Protein AF-A0A1V4V9C6-F1 (afdb_monomer_lite)

Radius of gyration: 11.65 Å; chains: 1; bounding box: 26×17×28 Å

Secondary structure (DSSP, 8-state):
----EEGGGG-GGGTT-EE----S-HHHHHHHHHHHHHHH-

Sequence (41 aa):
MVAATPGSAFGPGGAGHVRISYAASRERLAEALARIEKMLG

Structure (mmCIF, N/CA/C/O backbone):
data_AF-A0A1V4V9C6-F1
#
_entry.id   AF-A0A1V4V9C6-F1
#
loop_
_atom_site.group_PDB
_atom_site.id
_atom_site.type_symbol
_atom_site.label_atom_id
_atom_site.label_alt_id
_atom_site.label_comp_id
_atom_site.label_asym_id
_atom_site.label_entity_id
_atom_site.label_seq_id
_atom_site.pdbx_PDB_ins_code
_atom_site.Cartn_x
_atom_site.Cartn_y
_atom_site.Cartn_z
_atom_site.occupancy
_atom_site.B_iso_or_equiv
_atom_site.auth_seq_id
_atom_site.auth_comp_id
_atom_site.auth_asym_id
_atom_site.auth_atom_id
_atom_site.pdbx_PDB_model_num
ATOM 1 N N . MET A 1 1 ? -11.746 7.845 2.818 1.00 80.00 1 MET A N 1
ATOM 2 C CA . MET A 1 1 ? -10.927 8.031 1.596 1.00 80.00 1 MET A CA 1
ATOM 3 C C . MET A 1 1 ? -9.783 7.022 1.616 1.00 80.00 1 MET A C 1
ATOM 5 O O . MET A 1 1 ? -9.190 6.857 2.675 1.00 80.00 1 MET A O 1
ATOM 9 N N . VAL A 1 2 ? -9.489 6.354 0.495 1.00 91.38 2 VAL A N 1
ATOM 10 C CA . VAL A 1 2 ? -8.287 5.514 0.314 1.00 91.38 2 VAL A CA 1
ATOM 11 C C . VAL A 1 2 ? -7.405 6.209 -0.719 1.00 91.38 2 VAL A C 1
ATOM 13 O O . VAL A 1 2 ? -7.883 6.523 -1.804 1.00 91.38 2 VAL A O 1
ATOM 16 N N . ALA A 1 3 ? -6.152 6.490 -0.367 1.00 94.94 3 ALA A N 1
ATOM 17 C CA . ALA A 1 3 ? -5.177 7.092 -1.269 1.00 94.94 3 ALA A CA 1
ATOM 18 C C . ALA A 1 3 ? -4.063 6.082 -1.552 1.00 94.94 3 ALA A C 1
ATOM 20 O O . ALA A 1 3 ? -3.548 5.447 -0.629 1.00 94.94 3 ALA A O 1
ATOM 21 N N . ALA A 1 4 ? -3.689 5.951 -2.821 1.00 96.06 4 ALA A N 1
ATOM 22 C CA . ALA A 1 4 ? -2.642 5.050 -3.275 1.00 96.06 4 ALA A CA 1
ATOM 23 C C . ALA A 1 4 ? -1.721 5.775 -4.261 1.00 96.06 4 ALA A C 1
ATOM 25 O O . ALA A 1 4 ? -2.152 6.665 -4.994 1.00 96.06 4 ALA A O 1
ATOM 26 N N . THR A 1 5 ? -0.444 5.401 -4.272 1.00 97.19 5 THR A N 1
ATOM 27 C CA . THR A 1 5 ? 0.519 5.886 -5.266 1.00 97.19 5 THR A CA 1
ATOM 28 C C . THR A 1 5 ? 0.605 4.867 -6.405 1.00 97.19 5 THR A C 1
ATOM 30 O O . THR A 1 5 ? 0.812 3.688 -6.107 1.00 97.19 5 THR A O 1
ATOM 33 N N . PRO A 1 6 ? 0.483 5.266 -7.685 1.00 97.44 6 PRO A N 1
ATOM 34 C CA . PRO A 1 6 ? 0.702 4.357 -8.808 1.00 97.44 6 PRO A CA 1
ATOM 35 C C . PRO A 1 6 ? 2.100 3.738 -8.744 1.00 97.44 6 PRO A C 1
ATOM 37 O O . PRO A 1 6 ? 3.083 4.447 -8.528 1.00 97.44 6 PRO A O 1
ATOM 40 N N . GLY A 1 7 ? 2.203 2.426 -8.942 1.00 97.94 7 GLY A N 1
ATOM 41 C CA . GLY A 1 7 ? 3.482 1.720 -8.904 1.00 97.94 7 GLY A CA 1
ATOM 42 C C . GLY A 1 7 ? 4.433 2.155 -10.023 1.00 97.94 7 GLY A C 1
ATOM 43 O O . GLY A 1 7 ? 5.642 2.177 -9.819 1.00 97.94 7 GLY A O 1
ATOM 44 N N . SER A 1 8 ? 3.901 2.621 -11.159 1.00 97.69 8 SER A N 1
ATOM 45 C CA . SER A 1 8 ? 4.690 3.193 -12.259 1.00 97.69 8 SER A CA 1
ATOM 46 C C . SER A 1 8 ? 5.527 4.411 -11.848 1.00 97.69 8 SER A C 1
ATOM 48 O O . SER A 1 8 ? 6.552 4.677 -12.472 1.00 97.69 8 SER A O 1
ATOM 50 N N . ALA A 1 9 ? 5.159 5.111 -10.767 1.00 97.44 9 ALA A N 1
ATOM 51 C CA . ALA A 1 9 ? 5.966 6.193 -10.201 1.00 97.44 9 ALA A CA 1
ATOM 52 C C . ALA A 1 9 ? 7.314 5.708 -9.624 1.00 97.44 9 ALA A C 1
ATOM 54 O O . ALA A 1 9 ? 8.204 6.521 -9.396 1.00 97.44 9 ALA A O 1
ATOM 55 N N . PHE A 1 10 ? 7.477 4.398 -9.401 1.00 97.19 10 PHE A N 1
ATOM 56 C CA . PHE A 1 10 ? 8.698 3.766 -8.883 1.00 97.19 10 PHE A CA 1
ATOM 57 C C . PHE A 1 10 ? 9.507 3.044 -9.976 1.00 97.19 10 PHE A C 1
ATOM 59 O O . PHE A 1 10 ? 10.434 2.298 -9.671 1.00 97.19 10 PHE A O 1
ATOM 66 N N . GLY A 1 11 ? 9.170 3.269 -11.249 1.00 97.19 11 GLY A N 1
ATOM 67 C CA . GLY A 1 11 ? 9.838 2.678 -12.405 1.00 97.19 11 GLY A CA 1
ATOM 68 C C . GLY A 1 11 ? 9.048 1.538 -13.065 1.00 97.19 11 GLY A C 1
ATOM 69 O O . GLY A 1 11 ? 7.971 1.161 -12.595 1.00 97.19 11 GLY A O 1
ATOM 70 N N . PRO A 1 12 ? 9.573 0.970 -14.170 1.00 97.06 12 PRO A N 1
ATOM 71 C CA . PRO A 1 12 ? 8.841 0.010 -15.001 1.00 97.06 12 PRO A CA 1
ATOM 72 C C . PRO A 1 12 ? 8.381 -1.247 -14.253 1.00 97.06 12 PRO A C 1
ATOM 74 O O . PRO A 1 12 ? 7.293 -1.750 -14.514 1.00 97.06 12 PRO A O 1
ATOM 77 N N . GLY A 1 13 ? 9.168 -1.717 -13.278 1.00 97.56 13 GLY A N 1
ATOM 78 C CA . GLY A 1 13 ? 8.830 -2.889 -12.462 1.00 97.56 13 GLY A CA 1
AT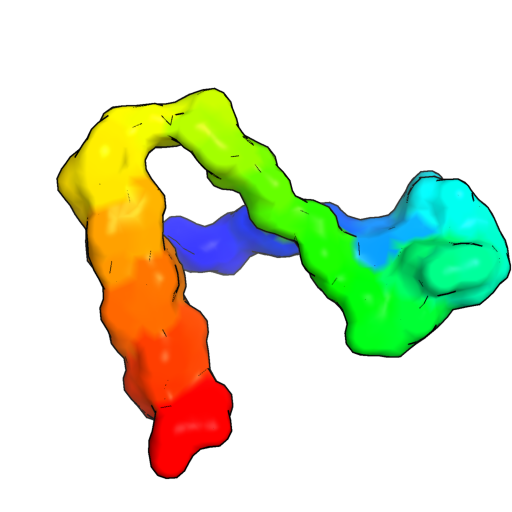OM 79 C C . GLY A 1 13 ? 7.596 -2.709 -11.569 1.00 97.56 13 GLY A C 1
ATOM 80 O O . GLY A 1 13 ? 7.055 -3.695 -11.083 1.00 97.56 13 GLY A O 1
ATOM 81 N N . GLY A 1 14 ? 7.128 -1.473 -11.363 1.00 97.25 14 GLY A N 1
ATOM 82 C CA . GLY A 1 14 ? 5.908 -1.176 -10.610 1.00 97.25 14 GLY A CA 1
ATOM 83 C C . GLY A 1 14 ? 4.648 -1.032 -11.471 1.00 97.25 14 GLY A C 1
ATOM 84 O O . GLY A 1 14 ? 3.580 -0.734 -10.933 1.00 97.25 14 GLY A O 1
ATOM 85 N N . ALA A 1 15 ? 4.727 -1.207 -12.795 1.00 97.81 15 ALA A N 1
ATOM 86 C CA . ALA A 1 15 ? 3.549 -1.148 -13.660 1.00 97.81 15 ALA A CA 1
ATOM 87 C C . ALA A 1 15 ? 2.494 -2.193 -13.237 1.00 97.81 15 ALA A C 1
ATOM 89 O O . ALA A 1 15 ? 2.826 -3.302 -12.820 1.00 97.81 15 ALA A O 1
ATOM 90 N N . GLY A 1 16 ? 1.212 -1.819 -13.291 1.00 96.94 16 GLY A N 1
ATOM 91 C CA . GLY A 1 16 ? 0.098 -2.676 -12.858 1.00 96.94 16 GLY A CA 1
ATOM 92 C C . GLY A 1 16 ? -0.084 -2.807 -11.339 1.00 96.94 16 GLY A C 1
ATOM 93 O O . GLY A 1 16 ? -1.032 -3.451 -10.905 1.00 96.94 16 GLY A O 1
ATOM 94 N N . HIS A 1 17 ? 0.772 -2.175 -10.530 1.00 97.31 17 HIS A N 1
ATOM 95 C CA . HIS A 1 17 ? 0.700 -2.217 -9.069 1.00 97.31 17 HIS A CA 1
ATOM 96 C C . HIS A 1 17 ? 0.414 -0.833 -8.475 1.00 97.31 17 HIS A C 1
ATOM 98 O O . HIS A 1 17 ? 0.532 0.199 -9.141 1.00 97.31 17 HIS A O 1
ATOM 104 N N . VAL A 1 18 ? 0.070 -0.806 -7.188 1.00 97.06 18 VAL A N 1
ATOM 105 C CA . VAL A 1 18 ? -0.066 0.417 -6.389 1.00 97.06 18 VAL A CA 1
ATOM 106 C C . VAL A 1 18 ? 0.650 0.261 -5.051 1.00 97.06 18 VAL A C 1
ATOM 108 O O . VAL A 1 18 ? 0.750 -0.840 -4.512 1.00 97.06 18 VAL A O 1
ATOM 111 N N . ARG A 1 19 ? 1.126 1.374 -4.489 1.00 97.44 19 ARG A N 1
ATOM 112 C CA . ARG A 1 19 ? 1.718 1.432 -3.148 1.00 97.44 19 ARG A CA 1
ATOM 113 C C . ARG A 1 19 ? 0.768 2.131 -2.182 1.00 97.44 19 ARG A C 1
ATOM 115 O O . ARG A 1 19 ? 0.317 3.246 -2.450 1.00 97.44 19 ARG A O 1
ATOM 122 N N . ILE A 1 20 ? 0.562 1.521 -1.020 1.00 95.81 20 ILE A N 1
ATOM 123 C CA . ILE A 1 20 ? -0.195 2.088 0.100 1.00 95.81 20 ILE A CA 1
ATOM 124 C C . ILE A 1 20 ? 0.768 2.349 1.266 1.00 95.81 20 ILE A C 1
ATOM 126 O O . ILE A 1 20 ? 1.661 1.548 1.531 1.00 95.81 20 ILE A O 1
ATOM 130 N N . SER A 1 21 ? 0.615 3.491 1.942 1.00 95.19 21 SER A N 1
ATOM 131 C CA . SER A 1 21 ? 1.377 3.802 3.158 1.00 95.19 21 SER A CA 1
ATOM 132 C C . SER A 1 21 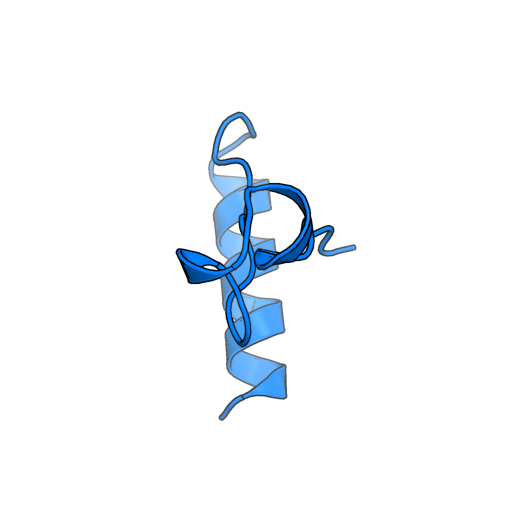? 0.715 3.168 4.380 1.00 95.19 21 SER A C 1
ATOM 134 O O . SER A 1 21 ? -0.469 3.400 4.622 1.00 95.19 21 SER A O 1
ATOM 136 N N . TYR A 1 22 ? 1.490 2.433 5.181 1.00 94.62 22 TYR A N 1
ATOM 137 C CA . TYR A 1 22 ? 1.037 1.874 6.462 1.00 94.62 22 TYR A CA 1
ATOM 138 C C . TYR A 1 22 ? 1.233 2.824 7.653 1.00 94.62 22 TYR A C 1
ATOM 140 O O . TYR A 1 22 ? 0.850 2.490 8.770 1.00 94.62 22 TYR A O 1
ATOM 148 N N . ALA A 1 23 ? 1.814 4.010 7.442 1.00 96.94 23 ALA A N 1
ATOM 149 C CA . ALA A 1 23 ? 2.037 5.007 8.491 1.00 96.94 23 ALA A CA 1
ATOM 150 C C . ALA A 1 23 ? 0.734 5.762 8.834 1.00 96.94 23 ALA A C 1
ATOM 152 O O . ALA A 1 23 ? 0.576 6.946 8.534 1.00 96.94 23 ALA A O 1
ATOM 153 N N . ALA A 1 24 ? -0.226 5.047 9.420 1.00 95.12 24 ALA A N 1
ATOM 154 C CA . ALA A 1 24 ? -1.529 5.543 9.858 1.00 95.12 24 ALA A CA 1
ATOM 155 C C . ALA A 1 24 ? -2.021 4.746 11.083 1.00 95.12 24 ALA A C 1
ATOM 157 O O . ALA A 1 24 ? -1.426 3.736 11.454 1.00 95.12 24 ALA A O 1
ATOM 158 N N . SER A 1 25 ? -3.113 5.186 11.721 1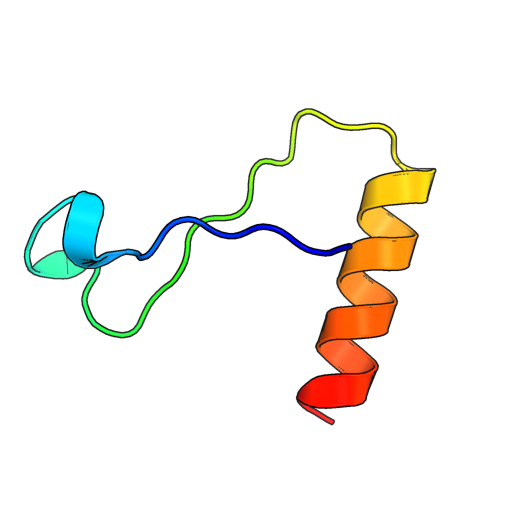.00 97.62 25 SER A N 1
ATOM 159 C CA . SER A 1 25 ? -3.702 4.440 12.841 1.00 97.62 25 SER A CA 1
ATOM 160 C C . SER A 1 25 ? -4.284 3.099 12.379 1.00 97.62 25 SER A C 1
ATOM 162 O O . SE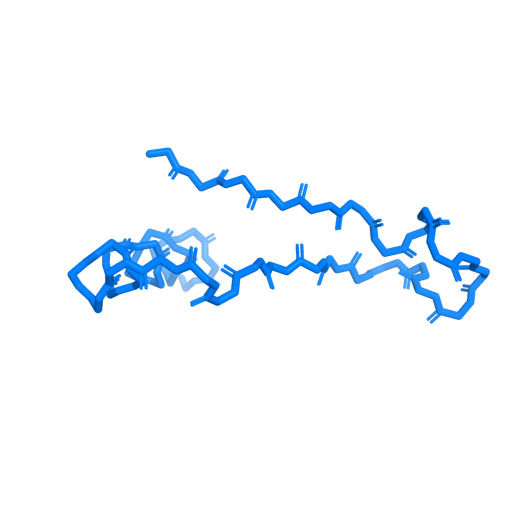R A 1 25 ? -4.701 2.953 11.225 1.00 97.62 25 SER A O 1
ATOM 164 N N . ARG A 1 26 ? -4.351 2.122 13.289 1.00 97.25 26 ARG A N 1
ATOM 165 C CA . ARG A 1 26 ? -4.887 0.783 12.993 1.00 97.25 26 ARG A CA 1
ATOM 166 C C . ARG A 1 26 ? -6.337 0.841 12.518 1.00 97.25 26 ARG A C 1
ATOM 168 O O . ARG A 1 26 ? -6.697 0.129 11.588 1.00 97.25 26 ARG A O 1
ATOM 175 N N . GLU A 1 27 ? -7.134 1.731 13.098 1.00 97.88 27 GLU A N 1
ATOM 176 C CA . GLU A 1 27 ? -8.542 1.944 12.753 1.00 97.88 27 GLU A CA 1
ATOM 177 C C . GLU A 1 27 ? -8.673 2.437 11.309 1.00 97.88 27 GLU A C 1
ATOM 179 O O . GLU A 1 27 ? -9.483 1.923 10.539 1.00 97.88 27 GLU A O 1
ATOM 184 N N . ARG A 1 28 ? -7.822 3.392 10.907 1.00 97.06 28 ARG A N 1
ATOM 185 C CA . ARG A 1 28 ? -7.803 3.900 9.530 1.00 97.06 28 ARG A CA 1
ATOM 186 C C . ARG A 1 28 ? -7.359 2.834 8.533 1.00 97.06 28 ARG A C 1
ATOM 188 O O . ARG A 1 28 ? -7.906 2.780 7.434 1.00 97.06 28 ARG A O 1
ATOM 195 N N . LEU A 1 29 ? -6.380 2.005 8.897 1.00 96.94 29 LEU A N 1
ATOM 196 C CA . LEU A 1 29 ? -5.930 0.897 8.052 1.00 96.94 29 LEU A CA 1
ATOM 197 C C . LEU A 1 29 ? -7.034 -0.154 7.883 1.00 96.94 29 LEU A C 1
ATOM 199 O O 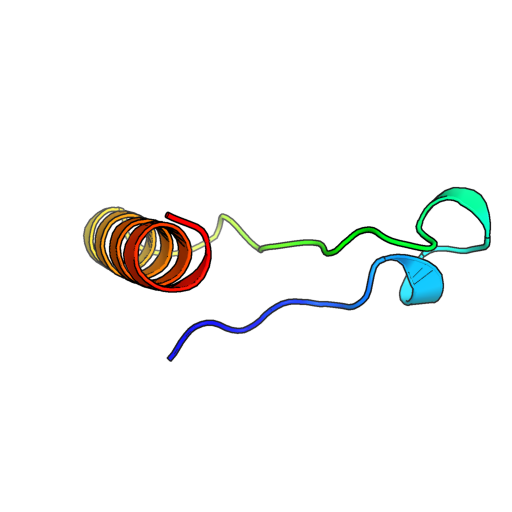. LEU A 1 29 ? -7.303 -0.561 6.757 1.00 96.94 29 LEU A O 1
ATOM 203 N N . ALA A 1 30 ? -7.720 -0.530 8.965 1.00 97.19 30 ALA A N 1
ATOM 204 C CA . ALA A 1 30 ? -8.837 -1.472 8.915 1.00 97.19 30 ALA A CA 1
ATOM 205 C C . ALA A 1 30 ? -9.983 -0.958 8.026 1.00 97.19 30 ALA A C 1
ATOM 207 O O . ALA A 1 30 ? -10.460 -1.680 7.152 1.00 97.19 30 ALA A O 1
ATOM 208 N N . GLU A 1 31 ? -10.377 0.312 8.176 1.00 97.69 31 GLU A N 1
ATOM 209 C CA . GLU A 1 31 ? -11.414 0.924 7.335 1.00 97.69 31 GLU A CA 1
ATOM 210 C C . GLU A 1 31 ? -10.995 0.989 5.854 1.00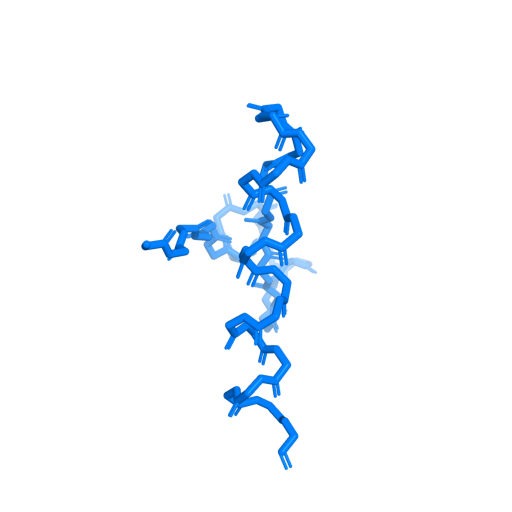 97.69 31 GLU A C 1
ATOM 212 O O . GLU A 1 31 ? -11.810 0.769 4.954 1.00 97.69 31 GLU A O 1
ATOM 217 N N . ALA A 1 32 ? -9.723 1.295 5.577 1.00 97.25 32 ALA A N 1
ATOM 218 C CA . ALA A 1 32 ? -9.201 1.326 4.214 1.00 97.25 32 ALA A CA 1
ATOM 219 C C . ALA A 1 32 ? -9.229 -0.062 3.558 1.00 97.25 32 ALA A C 1
ATOM 221 O O . ALA A 1 32 ? -9.668 -0.170 2.413 1.00 97.25 32 ALA A O 1
ATOM 222 N N . LEU A 1 33 ? -8.820 -1.108 4.282 1.00 96.06 33 LEU A N 1
ATOM 223 C CA . LEU A 1 33 ? -8.858 -2.489 3.796 1.00 96.06 33 LEU A CA 1
ATOM 224 C C . LEU A 1 33 ? -10.293 -2.957 3.530 1.00 96.06 33 LEU A C 1
ATOM 226 O O . LEU A 1 33 ? -10.555 -3.467 2.447 1.00 96.06 33 LEU A O 1
ATOM 230 N N . ALA A 1 34 ? -11.236 -2.681 4.436 1.00 97.56 34 ALA A N 1
ATOM 231 C CA . ALA A 1 34 ? -12.648 -3.026 4.240 1.00 97.56 34 ALA A CA 1
ATOM 232 C C . ALA A 1 34 ? -13.263 -2.345 2.998 1.00 97.56 34 ALA A C 1
ATOM 234 O O . ALA A 1 34 ? -14.075 -2.929 2.282 1.00 97.56 34 ALA A O 1
ATOM 235 N N . ARG A 1 35 ? -12.864 -1.099 2.701 1.00 97.06 35 ARG A N 1
ATOM 236 C CA . ARG A 1 35 ? -13.285 -0.403 1.471 1.00 97.06 35 ARG A CA 1
ATOM 237 C C . ARG A 1 35 ? -12.699 -1.032 0.208 1.00 97.06 35 ARG A C 1
ATOM 239 O O . ARG A 1 35 ? -13.396 -1.079 -0.800 1.00 97.06 35 ARG A O 1
ATOM 246 N N . ILE A 1 36 ? -11.437 -1.464 0.257 1.00 96.31 36 ILE A N 1
ATOM 247 C CA . ILE A 1 36 ? -10.776 -2.155 -0.859 1.00 96.31 36 ILE A CA 1
ATOM 248 C C . ILE A 1 36 ? -11.459 -3.500 -1.109 1.00 96.31 36 ILE A C 1
ATOM 250 O O . ILE A 1 36 ? -11.795 -3.795 -2.250 1.00 96.31 36 ILE A O 1
ATOM 254 N N . GLU A 1 37 ? -11.724 -4.267 -0.051 1.00 96.94 37 GLU A N 1
ATOM 255 C CA . GLU A 1 37 ? -12.443 -5.541 -0.125 1.00 96.94 37 GLU A CA 1
ATOM 256 C C . GLU A 1 37 ? -13.812 -5.371 -0.785 1.00 96.94 37 GLU A C 1
ATOM 258 O O . GLU A 1 37 ? -14.093 -6.042 -1.766 1.00 96.94 37 GLU A O 1
ATOM 263 N N . LYS A 1 38 ? -14.613 -4.389 -0.352 1.00 97.06 38 LYS A N 1
ATOM 264 C CA . LYS A 1 38 ? -15.921 -4.096 -0.962 1.00 97.06 38 LYS A CA 1
ATOM 265 C C . LYS A 1 38 ? -15.856 -3.732 -2.457 1.00 97.06 38 LYS A C 1
ATOM 267 O O . LYS A 1 38 ? -16.871 -3.798 -3.139 1.00 97.06 38 LYS A O 1
ATOM 272 N N . MET A 1 39 ? -14.713 -3.247 -2.942 1.00 95.00 39 MET A N 1
ATOM 273 C CA . MET A 1 39 ? -14.542 -2.844 -4.342 1.00 95.00 39 MET A CA 1
ATOM 274 C C . MET A 1 39 ? -14.001 -3.975 -5.225 1.00 95.00 39 MET A C 1
ATOM 276 O O . MET A 1 39 ? -14.210 -3.937 -6.435 1.00 95.00 39 MET A O 1
ATOM 280 N N . LEU A 1 40 ? -13.261 -4.923 -4.642 1.00 92.88 40 LEU A N 1
ATOM 281 C CA . LEU A 1 40 ? -12.581 -6.005 -5.362 1.00 92.88 40 LEU A CA 1
ATOM 282 C C . LEU A 1 40 ? -13.250 -7.377 -5.198 1.00 92.88 40 LEU A C 1
ATOM 284 O O . LEU A 1 40 ? -12.996 -8.252 -6.024 1.00 92.88 40 LEU A O 1
ATOM 288 N N . GLY A 1 41 ? -14.037 -7.572 -4.137 1.00 80.62 41 GLY A N 1
ATOM 289 C CA . GLY A 1 41 ? -14.923 -8.724 -3.946 1.00 80.62 41 GLY A CA 1
ATOM 290 C C . GLY A 1 41 ? -16.281 -8.497 -4.587 1.00 80.62 41 GLY A C 1
ATOM 291 O O . GLY A 1 41 ? -16.848 -9.498 -5.073 1.00 80.62 41 GLY A O 1
#

Foldseek 3Di:
DFDWAQLCVVPPVRHPHIDGDPPDDPVVVVVNVVVVVVVPD

pLDDT: mean 95.83, std 3.76, range [80.0, 97.94]